Protein AF-A0A956Q892-F1 (afdb_monomer_lite)

Sequence (121 aa):
MRDFQSLTKRHKCWDAFTEWSYIQWSVPDNCILQSRDELVALCEWIEEQKIRTYLEIGCWTGKLATVLHELFTFDKLAVCDIGLCKKYQFDLELPEDADLFLGSSFSPEFAQWRAGLGPMD

Foldseek 3Di:
DDPLLVLCVPFDEDDPVQVVVCVVPVDGDPGHDHDSVVLSVVLVVCVVVVFQFDEEEACQQVRSVASSCVVNVHPAAEYEYCHVNVVVVHHNDHPPRYHYDHDDCPDPVVVVSVVVVPDGD

Secondary structure (DSSP, 8-state):
---HHHHHTTS----HHHHHHHHHHS---SS-SS-HHHHHHHHHHHHHHT--EEEEES-TTSHHHHHHHHHH--SEEEEEE--HHHHTT------TT-EEEES-TTSHHHHHHHHHT----

pLDDT: mean 97.05, std 2.12, range [85.12, 98.69]

Radius of gyration: 14.82 Å; chains: 1; bounding box: 39×24×40 Å

Structure (mmCIF, N/CA/C/O backbone):
data_AF-A0A956Q892-F1
#
_entry.id   AF-A0A956Q892-F1
#
loop_
_atom_site.group_PDB
_atom_site.id
_atom_site.type_symbol
_atom_site.label_atom_id
_atom_site.label_alt_id
_atom_site.label_comp_id
_atom_site.label_asym_id
_atom_site.label_entity_id
_atom_site.label_seq_id
_atom_site.pdbx_PDB_ins_code
_atom_site.Cartn_x
_atom_site.Cartn_y
_atom_site.Cartn_z
_atom_site.occupancy
_atom_site.B_iso_or_equiv
_atom_site.auth_seq_id
_atom_site.auth_comp_id
_atom_site.auth_asym_id
_atom_site.auth_atom_id
_atom_site.pdbx_PDB_model_num
ATOM 1 N N . MET A 1 1 ? -3.628 4.749 22.080 1.00 85.12 1 MET A N 1
ATOM 2 C CA . MET A 1 1 ? -2.904 4.774 20.800 1.00 85.12 1 MET A CA 1
ATOM 3 C C . MET A 1 1 ? -2.327 3.392 20.594 1.00 85.12 1 MET A C 1
ATOM 5 O O . MET A 1 1 ? -1.805 2.833 21.559 1.00 85.12 1 MET A O 1
ATOM 9 N N . ARG A 1 2 ? -2.543 2.792 19.423 1.00 96.44 2 ARG A N 1
ATOM 10 C CA . ARG A 1 2 ? -1.992 1.463 19.120 1.00 96.44 2 ARG A CA 1
ATOM 11 C C . ARG A 1 2 ? -0.476 1.547 18.945 1.00 96.44 2 ARG A C 1
ATOM 13 O O . ARG A 1 2 ? 0.045 2.568 18.517 1.00 96.44 2 ARG A O 1
ATOM 20 N N . ASP A 1 3 ? 0.228 0.469 19.275 1.00 97.75 3 ASP A N 1
ATOM 21 C CA . ASP A 1 3 ? 1.670 0.364 19.040 1.00 97.75 3 ASP A CA 1
ATOM 22 C C . ASP A 1 3 ? 1.930 -0.104 17.599 1.00 97.75 3 ASP A C 1
ATOM 24 O O . ASP A 1 3 ? 2.054 -1.301 17.321 1.00 97.75 3 ASP A O 1
ATOM 28 N N . PHE A 1 4 ? 1.977 0.846 16.664 1.00 98.31 4 PHE A N 1
ATOM 29 C CA . PHE A 1 4 ? 2.188 0.543 15.247 1.00 98.31 4 PHE A CA 1
ATOM 30 C C . PHE A 1 4 ? 3.604 0.055 14.927 1.00 98.31 4 PHE A C 1
ATOM 32 O O . PHE A 1 4 ? 3.781 -0.674 13.949 1.00 98.31 4 PHE A O 1
ATOM 39 N N . GLN A 1 5 ? 4.599 0.3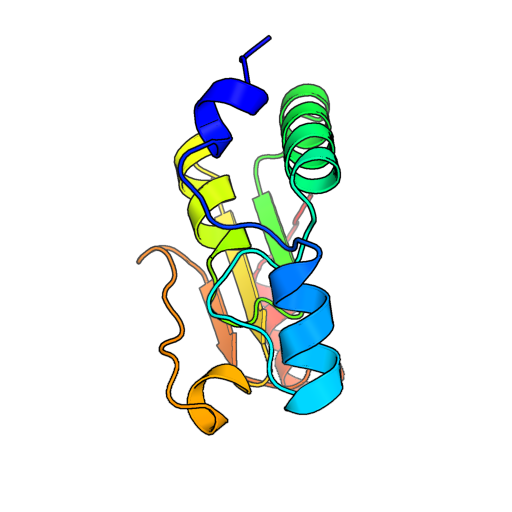61 15.766 1.00 97.62 5 GLN A N 1
ATOM 40 C CA . GLN A 1 5 ? 5.935 -0.224 15.635 1.00 97.62 5 GLN A CA 1
ATOM 41 C C . GLN A 1 5 ? 5.858 -1.745 15.798 1.00 97.62 5 GLN A C 1
ATOM 43 O O . GLN A 1 5 ? 6.310 -2.497 14.931 1.00 97.62 5 GLN A O 1
ATOM 48 N N . SER A 1 6 ? 5.207 -2.214 16.865 1.00 97.94 6 SER A N 1
ATOM 49 C CA . SER A 1 6 ? 5.022 -3.650 17.098 1.00 97.94 6 SER A CA 1
ATOM 50 C C . SER A 1 6 ? 4.094 -4.299 16.072 1.00 97.94 6 SER A C 1
ATOM 52 O O . SER A 1 6 ? 4.411 -5.377 15.566 1.00 97.94 6 SER A O 1
ATOM 54 N N . LEU A 1 7 ? 2.973 -3.651 15.731 1.00 98.00 7 LEU A N 1
ATOM 55 C CA . LEU A 1 7 ? 1.987 -4.205 14.794 1.00 98.00 7 LEU A CA 1
ATOM 56 C C . LEU A 1 7 ? 2.547 -4.363 13.378 1.00 98.00 7 LEU A C 1
ATOM 58 O O . LEU A 1 7 ? 2.222 -5.331 12.693 1.00 98.00 7 LEU A O 1
ATOM 62 N N . THR A 1 8 ? 3.425 -3.454 12.946 1.00 97.44 8 THR A N 1
ATOM 63 C CA . THR A 1 8 ? 3.974 -3.500 11.587 1.00 97.44 8 THR A CA 1
ATOM 64 C C . THR A 1 8 ? 5.264 -4.317 11.481 1.00 97.44 8 THR A C 1
ATOM 66 O O . THR A 1 8 ? 5.645 -4.705 10.374 1.00 97.44 8 THR A O 1
ATOM 69 N N . LYS A 1 9 ? 5.918 -4.650 12.605 1.00 97.31 9 LYS A N 1
ATOM 70 C CA . LYS A 1 9 ? 7.254 -5.277 12.682 1.00 97.31 9 LYS A CA 1
ATOM 71 C C . LYS A 1 9 ? 7.468 -6.481 11.759 1.00 97.31 9 LYS A C 1
ATOM 73 O O . LYS A 1 9 ? 8.578 -6.688 11.277 1.00 97.31 9 LYS A O 1
ATOM 78 N N . ARG A 1 10 ? 6.426 -7.287 11.526 1.00 97.06 10 ARG A N 1
ATOM 79 C CA . ARG A 1 10 ? 6.491 -8.508 10.701 1.00 97.06 10 ARG A CA 1
ATOM 80 C C . ARG A 1 10 ? 6.568 -8.250 9.192 1.00 97.06 10 ARG A C 1
ATOM 82 O O . ARG A 1 10 ? 6.933 -9.153 8.447 1.00 97.06 10 ARG A O 1
ATOM 89 N N . HIS A 1 11 ? 6.193 -7.061 8.732 1.00 97.31 11 HIS A N 1
ATOM 90 C CA . HIS A 1 11 ? 6.108 -6.750 7.306 1.00 97.31 11 HIS A CA 1
ATOM 91 C C . HIS A 1 11 ? 7.444 -6.218 6.804 1.00 97.31 11 HIS A C 1
ATOM 93 O O . HIS A 1 11 ? 8.007 -5.324 7.424 1.00 97.31 11 HIS A O 1
ATOM 99 N N . LYS A 1 12 ? 7.967 -6.734 5.688 1.00 97.25 12 LYS A N 1
ATOM 100 C CA . LYS A 1 12 ? 9.168 -6.161 5.069 1.00 97.25 12 LYS A CA 1
ATOM 101 C C . LYS A 1 12 ? 8.830 -4.770 4.516 1.00 97.25 12 LYS A C 1
ATOM 103 O O . LYS A 1 12 ? 7.866 -4.631 3.764 1.00 97.25 12 LYS A O 1
ATOM 108 N N . CYS A 1 13 ? 9.625 -3.779 4.895 1.00 97.94 13 CYS A N 1
ATOM 109 C CA . CYS A 1 13 ? 9.554 -2.396 4.423 1.00 97.94 13 CYS A CA 1
ATOM 110 C C . CYS A 1 13 ? 10.801 -2.078 3.599 1.00 97.94 13 CYS A C 1
ATOM 112 O O . CYS A 1 13 ? 11.754 -2.861 3.600 1.00 97.94 13 CYS A O 1
ATOM 114 N N . TRP A 1 14 ? 10.805 -0.920 2.949 1.00 97.88 14 TRP A N 1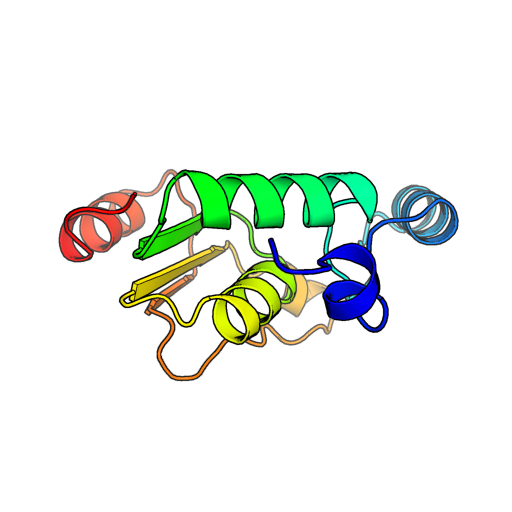
ATOM 115 C CA . TRP A 1 14 ? 11.983 -0.413 2.266 1.00 97.88 14 TRP A CA 1
ATOM 116 C C . TRP A 1 14 ? 13.116 -0.165 3.268 1.00 97.88 14 TRP A C 1
ATOM 118 O O . TRP A 1 14 ? 12.951 0.541 4.266 1.00 97.88 14 TRP A O 1
ATOM 128 N N . ASP A 1 15 ? 14.269 -0.772 3.012 1.00 96.81 15 ASP A N 1
ATOM 129 C CA . ASP A 1 15 ? 15.480 -0.658 3.819 1.00 96.81 15 ASP A CA 1
ATOM 130 C C . ASP A 1 15 ? 16.719 -0.477 2.927 1.00 96.81 15 ASP A C 1
ATOM 132 O O . ASP A 1 15 ? 16.632 -0.475 1.700 1.00 96.81 15 ASP A O 1
ATOM 136 N N . ALA A 1 16 ? 17.898 -0.330 3.536 1.00 96.62 16 ALA A N 1
ATOM 137 C CA . ALA A 1 16 ? 19.143 -0.115 2.795 1.00 96.62 16 ALA A CA 1
ATOM 138 C C . ALA A 1 16 ? 19.490 -1.267 1.832 1.00 96.62 16 ALA A C 1
ATOM 140 O O . ALA A 1 16 ? 20.138 -1.046 0.809 1.00 96.62 16 ALA A O 1
ATOM 141 N N . PHE A 1 17 ? 19.070 -2.496 2.144 1.00 94.56 17 PHE A N 1
ATOM 142 C CA . PHE A 1 17 ? 19.285 -3.643 1.266 1.00 94.56 17 PHE A CA 1
ATOM 143 C C . PHE A 1 17 ? 18.334 -3.615 0.063 1.00 94.56 17 PHE A C 1
ATOM 145 O O . PHE A 1 17 ? 18.750 -3.899 -1.062 1.00 94.56 17 PHE A O 1
ATOM 152 N N . THR A 1 18 ? 17.078 -3.236 0.293 1.00 94.94 18 THR A N 1
ATOM 153 C CA . THR A 1 18 ? 16.063 -3.041 -0.747 1.00 94.94 18 THR A CA 1
ATOM 154 C C . THR A 1 18 ? 16.477 -1.913 -1.690 1.00 94.94 18 THR A C 1
ATOM 156 O O . THR A 1 18 ? 16.466 -2.105 -2.903 1.00 94.94 18 THR A O 1
ATOM 159 N N . GLU A 1 19 ? 16.947 -0.785 -1.146 1.00 96.69 19 GLU A N 1
ATOM 160 C CA . GLU A 1 19 ? 17.506 0.336 -1.912 1.00 96.69 19 GLU A CA 1
ATOM 161 C C . GLU A 1 19 ? 18.675 -0.122 -2.793 1.00 96.69 19 GLU A C 1
ATOM 163 O O . GLU A 1 19 ? 18.686 0.100 -4.003 1.00 96.69 19 GLU A O 1
ATOM 168 N N . TRP A 1 20 ? 19.649 -0.821 -2.202 1.00 95.31 20 TRP A N 1
ATOM 169 C CA . TRP A 1 20 ? 20.790 -1.350 -2.944 1.00 95.31 20 TRP A CA 1
ATOM 170 C C . TRP A 1 20 ? 20.349 -2.292 -4.074 1.00 95.31 20 TRP A C 1
ATOM 172 O O . TRP A 1 20 ? 20.829 -2.164 -5.201 1.00 95.31 20 TRP A O 1
ATOM 182 N N . SER A 1 21 ? 19.403 -3.195 -3.801 1.00 92.50 21 SER A N 1
ATOM 183 C CA . SER A 1 21 ? 18.864 -4.133 -4.794 1.00 92.50 21 SER A CA 1
ATOM 184 C C . SER A 1 21 ? 18.140 -3.400 -5.926 1.00 92.50 21 SER A C 1
ATOM 186 O O . SER A 1 21 ? 18.358 -3.710 -7.098 1.00 92.50 21 SER A O 1
ATOM 188 N N . TYR A 1 22 ? 17.352 -2.374 -5.602 1.00 94.56 22 TYR A N 1
ATOM 189 C CA . TYR A 1 22 ? 16.676 -1.542 -6.591 1.00 94.56 22 TYR A CA 1
ATOM 190 C C . TYR A 1 22 ? 17.669 -0.788 -7.483 1.00 94.56 22 TYR A C 1
ATOM 192 O O . TYR A 1 22 ? 17.509 -0.791 -8.701 1.00 94.56 22 TYR A O 1
ATOM 200 N N . ILE A 1 23 ? 18.737 -0.216 -6.921 1.00 96.19 23 ILE A N 1
ATOM 201 C CA . ILE A 1 23 ? 19.783 0.460 -7.704 1.00 96.19 23 ILE A CA 1
ATOM 202 C C . ILE A 1 23 ? 20.455 -0.507 -8.691 1.00 96.19 23 ILE A C 1
ATOM 204 O O . ILE A 1 23 ? 20.753 -0.120 -9.820 1.00 96.19 23 ILE A O 1
ATOM 208 N N . GLN A 1 24 ? 20.697 -1.758 -8.288 1.00 94.62 24 GLN A N 1
ATOM 209 C CA . GLN A 1 24 ? 21.352 -2.746 -9.153 1.00 94.62 24 GLN A CA 1
ATOM 210 C C . GLN A 1 24 ? 20.432 -3.281 -10.254 1.00 94.62 24 GLN A C 1
ATOM 212 O O . GLN A 1 24 ? 20.876 -3.476 -11.385 1.00 94.62 24 GLN A O 1
ATOM 217 N N . TRP A 1 25 ? 19.162 -3.528 -9.934 1.00 92.25 25 TRP A N 1
ATOM 218 C CA . TRP A 1 25 ? 18.276 -4.314 -10.798 1.00 92.25 25 TRP A CA 1
ATOM 219 C C . TRP A 1 25 ? 17.108 -3.519 -11.380 1.00 92.25 25 TRP A C 1
ATOM 221 O O . TRP A 1 25 ? 16.442 -4.008 -12.286 1.00 92.25 25 TRP A O 1
ATOM 231 N N . SER A 1 26 ? 16.869 -2.293 -10.906 1.00 92.31 26 SER A N 1
ATOM 232 C CA . SER A 1 26 ? 15.701 -1.459 -11.242 1.00 92.31 26 SER A CA 1
ATOM 233 C C . SER A 1 26 ? 14.357 -2.141 -10.954 1.00 92.31 26 SER A C 1
ATOM 235 O O . SER A 1 26 ? 13.345 -1.837 -11.587 1.00 92.31 26 SER A O 1
ATOM 237 N N . VAL A 1 27 ? 14.344 -3.077 -10.000 1.00 91.19 27 VAL A N 1
ATOM 238 C CA . VAL A 1 27 ? 13.155 -3.814 -9.565 1.00 91.19 27 VAL A CA 1
ATOM 239 C C . VAL A 1 27 ? 13.089 -3.768 -8.043 1.00 91.19 27 VAL A C 1
ATOM 241 O O . VAL A 1 27 ? 14.033 -4.225 -7.397 1.00 91.19 27 VAL A O 1
ATOM 244 N N . PRO A 1 28 ? 12.021 -3.201 -7.458 1.00 89.31 28 PRO A N 1
ATOM 245 C CA . PRO A 1 28 ? 11.790 -3.286 -6.025 1.00 89.31 28 PRO A CA 1
ATOM 246 C C . PRO A 1 28 ? 11.594 -4.733 -5.579 1.00 89.31 28 PRO A 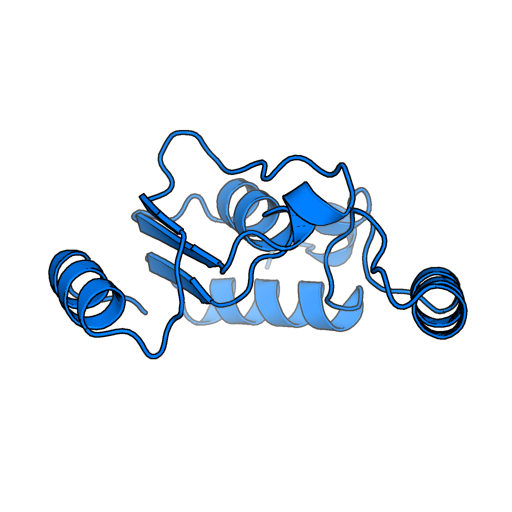C 1
ATOM 248 O O . PRO A 1 28 ? 11.007 -5.542 -6.300 1.00 89.31 28 PRO A O 1
ATOM 251 N N . ASP A 1 29 ? 12.009 -5.046 -4.356 1.00 92.69 29 ASP A N 1
ATOM 252 C CA . ASP A 1 29 ? 11.619 -6.305 -3.728 1.00 92.69 29 ASP A CA 1
ATOM 253 C C . ASP A 1 29 ? 10.090 -6.378 -3.541 1.00 92.69 29 ASP A C 1
ATOM 255 O O . ASP A 1 29 ? 9.371 -5.373 -3.560 1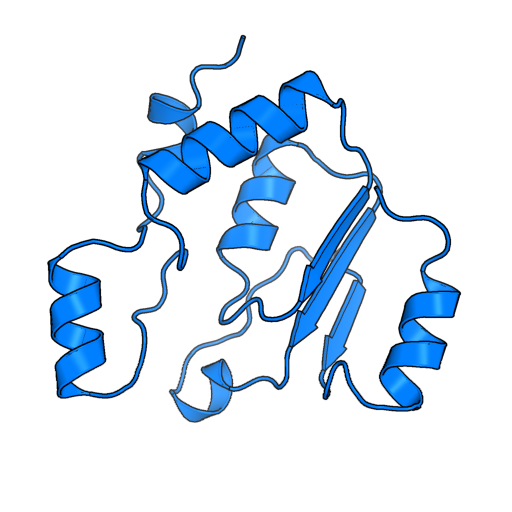.00 92.69 29 ASP A O 1
ATOM 259 N N . ASN A 1 30 ? 9.567 -7.584 -3.306 1.00 94.81 30 ASN A N 1
ATOM 260 C CA . ASN A 1 30 ? 8.185 -7.757 -2.856 1.00 94.81 30 ASN A CA 1
ATOM 261 C C . ASN A 1 30 ? 8.046 -7.329 -1.384 1.00 94.81 30 ASN A C 1
ATOM 263 O O . ASN A 1 30 ? 8.078 -8.155 -0.468 1.00 94.81 30 ASN A O 1
ATOM 267 N N . CYS A 1 31 ? 7.955 -6.022 -1.157 1.00 96.75 31 CYS A N 1
ATOM 268 C CA . CYS A 1 31 ? 7.832 -5.400 0.154 1.00 96.75 31 CYS A CA 1
ATOM 269 C C . CYS A 1 31 ? 6.911 -4.174 0.107 1.00 96.75 31 CYS A C 1
ATOM 271 O O . CYS A 1 31 ? 6.468 -3.742 -0.957 1.00 96.75 31 CYS A O 1
ATOM 273 N N . ILE A 1 32 ? 6.635 -3.604 1.279 1.00 97.94 32 ILE A N 1
ATOM 274 C CA . ILE A 1 32 ? 6.073 -2.255 1.384 1.00 97.94 32 ILE A CA 1
ATOM 275 C C . ILE A 1 32 ? 7.152 -1.267 0.927 1.00 97.94 32 ILE A C 1
ATOM 277 O O . ILE A 1 32 ? 8.299 -1.379 1.363 1.00 97.94 32 ILE A O 1
ATOM 281 N N . LEU A 1 33 ? 6.800 -0.334 0.039 1.00 97.06 33 LEU A N 1
ATOM 282 C CA . LEU A 1 33 ? 7.765 0.591 -0.573 1.00 97.06 33 LEU A CA 1
ATOM 283 C C . LEU A 1 33 ? 8.108 1.799 0.310 1.00 97.06 33 LEU A C 1
ATOM 285 O O . LEU A 1 33 ? 9.041 2.532 0.010 1.00 97.06 33 LEU A O 1
ATOM 289 N N . GLN A 1 34 ? 7.385 1.986 1.409 1.00 98.00 34 GLN A N 1
ATOM 290 C CA . GLN A 1 34 ? 7.730 2.923 2.469 1.00 98.00 34 GLN A CA 1
ATOM 291 C C . GLN A 1 34 ? 8.747 2.297 3.422 1.00 98.00 34 GLN A C 1
ATOM 293 O O . GLN A 1 34 ? 8.737 1.085 3.675 1.00 98.00 34 GLN A O 1
ATOM 298 N N . SER A 1 35 ? 9.592 3.142 4.003 1.00 98.25 35 SER A N 1
ATOM 299 C CA . SER A 1 35 ? 10.400 2.788 5.164 1.00 98.25 35 SER A CA 1
ATOM 300 C C . SER A 1 35 ? 9.517 2.447 6.370 1.00 98.25 35 SER A C 1
ATOM 302 O O . SER A 1 35 ? 8.317 2.734 6.411 1.00 98.25 35 SER A O 1
ATOM 304 N N . ARG A 1 36 ? 10.118 1.823 7.391 1.00 97.94 36 ARG A N 1
ATOM 305 C CA . ARG A 1 36 ? 9.406 1.500 8.636 1.00 97.94 36 ARG A CA 1
ATOM 306 C C . ARG A 1 36 ? 8.793 2.742 9.279 1.00 97.94 36 ARG A C 1
ATOM 308 O O . ARG A 1 36 ? 7.640 2.694 9.697 1.00 97.94 36 ARG A O 1
ATOM 315 N N . ASP A 1 37 ? 9.569 3.814 9.368 1.00 98.31 37 ASP A N 1
ATOM 316 C CA . ASP A 1 37 ? 9.163 5.026 10.074 1.00 98.31 37 ASP A CA 1
ATOM 317 C C . ASP A 1 37 ? 8.033 5.744 9.327 1.00 98.31 37 ASP A C 1
ATOM 319 O O . ASP A 1 37 ? 7.070 6.180 9.951 1.00 98.31 37 ASP A O 1
ATOM 323 N N . GLU A 1 38 ? 8.083 5.770 7.991 1.00 98.56 38 GLU A N 1
ATOM 324 C CA . GLU A 1 38 ? 6.990 6.284 7.156 1.00 98.56 38 GLU A CA 1
ATOM 325 C C . GLU A 1 38 ? 5.708 5.463 7.317 1.00 98.56 38 GLU A C 1
ATOM 327 O O . GLU A 1 38 ? 4.629 6.038 7.448 1.00 98.56 38 GLU A O 1
ATOM 332 N N . LEU A 1 39 ? 5.805 4.128 7.354 1.00 98.62 39 LEU A N 1
ATOM 333 C CA . LEU A 1 39 ? 4.639 3.269 7.574 1.00 98.62 39 LEU A CA 1
ATOM 334 C C . LEU A 1 39 ? 4.006 3.521 8.949 1.00 98.62 39 LEU A C 1
ATOM 336 O O . LEU A 1 39 ? 2.782 3.576 9.062 1.00 98.62 39 LEU A O 1
ATOM 340 N N . VAL A 1 40 ? 4.822 3.674 9.994 1.00 98.56 40 VAL A N 1
ATOM 341 C CA . VAL A 1 40 ? 4.335 3.949 11.353 1.00 98.56 40 VAL A CA 1
ATOM 342 C C . VAL A 1 40 ? 3.669 5.318 11.417 1.00 98.56 40 VAL A C 1
ATOM 344 O O . VAL A 1 40 ? 2.529 5.402 11.871 1.00 98.56 40 VAL A O 1
ATOM 347 N N . ALA A 1 41 ? 4.319 6.355 10.886 1.00 98.56 41 ALA A N 1
ATOM 348 C CA . ALA A 1 41 ? 3.758 7.702 10.835 1.00 98.56 41 ALA A CA 1
ATOM 349 C C . ALA A 1 41 ? 2.439 7.744 10.043 1.00 98.56 41 ALA A C 1
ATOM 351 O O . ALA A 1 41 ? 1.482 8.397 10.459 1.00 98.56 41 ALA A O 1
ATOM 352 N N . LEU A 1 42 ? 2.352 7.001 8.934 1.00 98.56 42 LEU A N 1
ATOM 353 C CA . LEU A 1 42 ? 1.117 6.865 8.166 1.00 98.56 42 LEU A CA 1
ATOM 354 C C . LEU A 1 42 ? 0.008 6.203 8.994 1.00 98.56 42 LEU A C 1
ATOM 356 O O . LEU A 1 42 ? -1.113 6.703 9.014 1.00 98.56 42 LEU A O 1
ATOM 360 N N . CYS A 1 43 ? 0.303 5.112 9.704 1.00 98.69 43 CYS A N 1
ATOM 361 C CA . CYS A 1 43 ? -0.680 4.457 10.570 1.00 98.69 43 CYS A CA 1
ATOM 362 C C . CYS A 1 43 ? -1.189 5.395 11.677 1.00 98.69 43 CYS A C 1
ATOM 364 O O . CYS A 1 43 ? -2.390 5.448 11.942 1.00 98.69 43 CYS A O 1
ATOM 366 N N . GLU A 1 44 ? -0.289 6.143 12.314 1.00 98.50 44 GLU A N 1
ATOM 367 C CA . GLU A 1 44 ? -0.646 7.116 13.349 1.00 98.50 44 GLU A CA 1
ATOM 368 C C . GLU A 1 44 ? -1.565 8.208 12.793 1.00 98.50 44 GLU A C 1
ATOM 370 O O . GLU A 1 44 ? -2.602 8.501 13.389 1.00 98.50 44 GLU A O 1
ATOM 375 N N . TRP A 1 45 ? -1.243 8.738 11.610 1.00 98.50 45 TRP A N 1
ATOM 376 C CA . TRP A 1 45 ? -2.066 9.737 10.934 1.00 98.50 45 TRP A CA 1
ATOM 377 C C . TRP A 1 45 ? -3.449 9.194 10.547 1.00 98.50 45 TRP A C 1
ATOM 379 O O . TRP A 1 45 ? -4.457 9.848 10.807 1.00 98.50 45 TRP A O 1
ATOM 389 N N . ILE A 1 46 ? -3.528 7.978 9.992 1.00 98.44 46 ILE A N 1
ATOM 390 C CA . ILE A 1 46 ? -4.802 7.318 9.650 1.00 98.44 46 ILE A CA 1
ATOM 391 C C . ILE A 1 46 ? -5.674 7.151 10.906 1.00 98.44 46 ILE A C 1
ATOM 393 O O . ILE A 1 46 ? -6.876 7.430 10.865 1.00 98.44 46 ILE A O 1
ATOM 397 N N . GLU A 1 47 ? -5.082 6.724 12.030 1.00 98.19 47 GLU A N 1
ATOM 398 C CA . GLU A 1 47 ? -5.783 6.595 13.316 1.00 98.19 47 GLU A CA 1
ATOM 399 C C . GLU A 1 47 ? -6.296 7.948 13.824 1.00 98.19 47 GLU A C 1
ATOM 401 O O . GLU A 1 47 ? -7.448 8.047 14.253 1.00 98.19 47 GLU A O 1
ATOM 406 N N . GLU A 1 48 ? -5.469 8.990 13.754 1.00 98.19 48 GLU A N 1
ATOM 407 C CA . GLU A 1 48 ? -5.817 10.334 14.214 1.00 98.19 48 GLU A CA 1
ATOM 408 C C . GLU A 1 48 ? -6.946 10.959 13.381 1.00 98.19 48 GLU A C 1
ATOM 410 O O . GLU A 1 48 ? -7.915 11.481 13.943 1.00 98.19 48 GLU A O 1
ATOM 415 N N . GLN A 1 49 ? -6.854 10.867 12.051 1.00 98.38 49 GLN A N 1
ATOM 416 C CA . GLN A 1 49 ? -7.843 11.431 11.129 1.00 98.38 49 GLN A CA 1
ATOM 417 C C . GLN A 1 49 ? -9.112 10.579 11.010 1.00 98.38 49 GLN A C 1
ATOM 419 O O . GLN A 1 49 ? -10.102 11.037 10.441 1.00 98.38 49 GLN A O 1
ATOM 424 N N . LYS A 1 50 ? -9.120 9.366 11.583 1.00 97.56 50 LYS A N 1
ATOM 425 C CA . LYS A 1 50 ? -10.234 8.407 11.500 1.00 97.56 50 LYS A CA 1
ATOM 426 C C . LYS A 1 50 ? -10.625 8.107 10.053 1.00 97.56 50 LYS A C 1
ATOM 428 O O . LYS A 1 50 ? -11.813 8.035 9.738 1.00 97.56 50 LYS A O 1
ATOM 433 N N . ILE A 1 51 ? -9.620 7.935 9.199 1.00 98.25 51 ILE A N 1
ATOM 434 C CA . ILE A 1 51 ? -9.795 7.561 7.795 1.00 98.25 51 ILE A CA 1
ATOM 435 C C . ILE A 1 51 ? -10.599 6.261 7.726 1.00 98.25 51 ILE A C 1
ATOM 437 O O . ILE A 1 51 ? -10.264 5.282 8.398 1.00 98.25 51 ILE A O 1
ATOM 441 N N . ARG A 1 52 ? -11.670 6.253 6.930 1.00 98.00 52 ARG A N 1
ATOM 442 C CA . ARG A 1 52 ? -12.547 5.085 6.750 1.00 98.00 52 ARG A CA 1
ATOM 443 C C . ARG A 1 52 ? -12.530 4.557 5.329 1.00 98.00 52 ARG A C 1
ATOM 445 O O . ARG A 1 52 ? -12.894 3.405 5.113 1.00 98.00 52 ARG A O 1
ATOM 452 N N . THR A 1 53 ? -12.098 5.366 4.374 1.00 98.56 53 THR A N 1
ATOM 453 C CA . THR A 1 53 ? -11.981 4.995 2.968 1.00 98.56 53 THR A CA 1
ATOM 454 C C . THR A 1 53 ? -10.580 5.325 2.473 1.00 98.56 53 THR A C 1
ATOM 456 O O . THR A 1 53 ? -10.066 6.400 2.751 1.00 98.56 53 THR A O 1
ATOM 459 N N . TYR A 1 54 ? -9.937 4.397 1.770 1.00 98.56 54 TYR A N 1
ATOM 460 C CA . TYR A 1 54 ? -8.540 4.543 1.363 1.00 98.56 54 TYR A CA 1
ATOM 461 C C . TYR A 1 54 ? -8.371 4.240 -0.123 1.00 98.56 54 TYR A C 1
ATOM 463 O O . TYR A 1 54 ? -8.841 3.209 -0.609 1.00 98.56 54 TYR A O 1
ATOM 471 N N . LEU A 1 55 ? -7.716 5.153 -0.844 1.00 98.50 55 LEU A N 1
ATOM 472 C CA . LEU A 1 55 ? -7.337 4.989 -2.245 1.00 98.50 55 LEU A CA 1
ATOM 473 C C . LEU A 1 55 ? -5.814 5.022 -2.374 1.00 98.50 55 LEU A C 1
ATOM 475 O O . LEU A 1 55 ? -5.193 6.045 -2.095 1.00 98.50 55 LEU A O 1
ATOM 479 N N . GLU A 1 56 ? -5.232 3.942 -2.888 1.00 98.38 56 GLU A N 1
ATOM 480 C CA . GLU A 1 56 ? -3.815 3.893 -3.257 1.00 98.38 56 GLU A CA 1
ATOM 481 C C . GLU A 1 56 ? -3.648 3.959 -4.781 1.00 98.38 56 GLU A C 1
ATOM 483 O O . GLU A 1 56 ? -4.290 3.213 -5.522 1.00 98.38 56 GLU A O 1
ATOM 488 N N . ILE A 1 57 ? -2.772 4.846 -5.264 1.00 98.19 57 ILE A N 1
ATOM 489 C CA . ILE A 1 57 ? -2.369 4.918 -6.675 1.00 98.19 57 ILE A CA 1
ATOM 490 C C . ILE A 1 57 ? -0.886 4.557 -6.757 1.00 98.19 57 ILE A C 1
ATOM 492 O O . ILE A 1 57 ? -0.051 5.275 -6.214 1.00 98.19 57 ILE A O 1
ATOM 496 N N . GLY A 1 58 ? -0.567 3.480 -7.472 1.00 97.00 58 GLY A N 1
ATOM 497 C CA . GLY A 1 58 ? 0.774 2.900 -7.521 1.00 97.00 58 GLY A CA 1
ATOM 498 C C . GLY A 1 58 ? 1.034 1.984 -6.325 1.00 97.00 58 GLY A C 1
ATOM 499 O O . GLY A 1 58 ? 1.835 2.322 -5.461 1.00 97.00 58 GLY A O 1
ATOM 500 N N . CYS A 1 59 ? 0.358 0.835 -6.279 1.00 97.00 59 CYS A N 1
ATOM 501 C CA . CYS A 1 59 ? 0.396 -0.094 -5.145 1.00 97.00 59 CYS A CA 1
ATOM 502 C C . CYS A 1 59 ? 1.454 -1.194 -5.249 1.00 97.00 59 CYS A C 1
ATOM 504 O O . CYS A 1 59 ? 1.625 -1.977 -4.309 1.00 97.00 59 CYS A O 1
ATOM 506 N N . TRP A 1 60 ? 2.143 -1.300 -6.389 1.00 96.50 60 TRP A N 1
ATOM 507 C CA . TRP A 1 60 ? 3.125 -2.353 -6.640 1.00 96.50 60 TRP A CA 1
ATOM 508 C C . TRP A 1 60 ? 2.521 -3.763 -6.503 1.00 96.50 60 TRP A C 1
ATOM 510 O O . TRP A 1 60 ? 1.772 -4.197 -7.377 1.00 96.50 60 TRP A O 1
ATOM 520 N N . THR A 1 61 ? 2.851 -4.502 -5.440 1.00 97.75 61 THR A N 1
ATOM 521 C CA . THR A 1 61 ? 2.308 -5.838 -5.140 1.00 97.75 61 THR A CA 1
ATOM 522 C C . THR A 1 61 ? 1.100 -5.804 -4.206 1.00 97.75 61 THR A C 1
ATOM 524 O O . THR A 1 61 ? 0.581 -6.859 -3.860 1.00 97.75 61 THR A O 1
ATOM 527 N N . GLY A 1 62 ? 0.641 -4.618 -3.792 1.00 98.19 62 GLY A N 1
ATOM 528 C CA . GLY A 1 62 ? -0.511 -4.448 -2.903 1.00 98.19 62 GLY A CA 1
ATOM 529 C C . GLY A 1 62 ? -0.202 -4.642 -1.415 1.00 98.19 62 GLY A C 1
ATOM 530 O O . GLY A 1 62 ? -1.114 -4.610 -0.587 1.00 98.19 62 GLY A O 1
ATOM 531 N N . LYS A 1 63 ? 1.074 -4.821 -1.036 1.00 98.25 63 LYS A N 1
ATOM 532 C CA . LYS A 1 63 ? 1.465 -5.070 0.364 1.00 98.25 63 LYS A CA 1
ATOM 533 C C . LYS A 1 63 ? 1.090 -3.919 1.302 1.00 98.25 63 LYS A C 1
ATOM 535 O O . LYS A 1 63 ? 0.686 -4.206 2.424 1.00 98.25 63 LYS A O 1
ATOM 540 N N . LEU A 1 64 ? 1.197 -2.656 0.870 1.00 98.56 64 LEU A N 1
ATOM 541 C CA . LEU A 1 64 ? 0.801 -1.513 1.703 1.00 98.56 64 LEU A CA 1
ATOM 542 C C . LEU A 1 64 ? -0.712 -1.517 1.949 1.00 98.56 64 LEU A C 1
ATOM 544 O O . LEU A 1 64 ? -1.121 -1.682 3.097 1.00 98.56 64 LEU A O 1
ATOM 548 N N . ALA A 1 65 ? -1.522 -1.413 0.887 1.00 98.50 65 ALA A N 1
ATOM 549 C CA . ALA A 1 65 ? -2.982 -1.514 0.948 1.00 98.50 65 ALA A CA 1
ATOM 550 C C . ALA A 1 65 ? -3.467 -2.682 1.818 1.00 98.50 65 ALA A C 1
ATOM 552 O O . ALA A 1 65 ? -4.322 -2.493 2.680 1.00 98.50 65 ALA A O 1
ATOM 553 N N . THR A 1 66 ? -2.887 -3.873 1.639 1.00 98.50 66 THR A N 1
ATOM 554 C CA . THR A 1 66 ? -3.253 -5.067 2.413 1.00 98.50 66 THR A CA 1
ATOM 555 C C . THR A 1 66 ? -2.999 -4.872 3.907 1.00 98.50 66 THR A C 1
ATOM 557 O O . THR A 1 66 ? -3.894 -5.097 4.716 1.00 98.50 66 THR A O 1
ATOM 560 N N . VAL A 1 67 ? -1.805 -4.409 4.291 1.00 98.38 67 VAL A N 1
ATOM 561 C CA . VAL A 1 67 ? -1.457 -4.203 5.707 1.00 98.38 67 VAL A CA 1
ATOM 562 C C . VAL A 1 67 ? -2.302 -3.107 6.342 1.00 98.38 67 VAL A C 1
ATOM 564 O O . VAL A 1 67 ? -2.754 -3.261 7.476 1.00 98.38 67 VAL A O 1
ATOM 567 N N . LEU A 1 68 ? -2.550 -2.010 5.626 1.00 98.56 68 LEU A N 1
ATOM 568 C CA . LEU A 1 68 ? -3.416 -0.950 6.131 1.00 98.56 68 LEU A CA 1
ATOM 569 C C . LEU A 1 68 ? -4.853 -1.461 6.310 1.00 98.56 68 LEU A C 1
ATOM 571 O O . LEU A 1 68 ? -5.462 -1.218 7.349 1.00 98.56 68 LEU A O 1
ATOM 575 N N . HIS A 1 69 ? -5.379 -2.243 5.370 1.00 98.44 69 HIS A N 1
ATOM 576 C CA . HIS A 1 69 ? -6.722 -2.811 5.504 1.00 98.44 69 HIS A CA 1
ATOM 577 C C . HIS A 1 69 ? -6.834 -3.824 6.644 1.00 98.44 69 HIS A C 1
ATOM 579 O O . HIS A 1 69 ? -7.812 -3.799 7.387 1.00 98.44 69 HIS A O 1
ATOM 585 N N . GLU A 1 70 ? -5.814 -4.656 6.864 1.00 97.81 70 GLU A N 1
ATOM 586 C CA . GLU A 1 70 ? -5.755 -5.550 8.030 1.00 97.81 70 GLU A CA 1
ATOM 587 C C . GLU A 1 70 ? -5.809 -4.773 9.356 1.00 97.81 70 GLU A C 1
ATOM 589 O O . GLU A 1 70 ? -6.449 -5.212 10.312 1.00 97.81 70 GLU A O 1
ATOM 594 N N . LEU A 1 71 ? -5.130 -3.623 9.431 1.00 98.19 71 LEU A N 1
ATOM 595 C CA . LEU A 1 71 ? -5.038 -2.827 10.655 1.00 98.19 71 LEU A CA 1
ATOM 596 C C . LEU A 1 71 ? -6.263 -1.945 10.899 1.00 98.19 71 LEU A C 1
ATOM 598 O O . LEU A 1 71 ? -6.601 -1.697 12.059 1.00 98.19 71 LEU A O 1
ATOM 602 N N . PHE A 1 72 ? -6.887 -1.418 9.849 1.00 98.12 72 PHE A N 1
ATOM 603 C CA . PHE A 1 72 ? -7.928 -0.394 9.969 1.00 98.12 72 PHE A CA 1
ATOM 604 C C . PHE A 1 72 ? -9.310 -0.862 9.524 1.00 98.12 72 PHE A C 1
ATOM 606 O O . PHE A 1 72 ? -10.291 -0.261 9.954 1.00 98.12 72 PHE A O 1
ATOM 613 N N . THR A 1 73 ? -9.389 -1.935 8.731 1.00 97.62 73 THR A N 1
ATOM 614 C CA . THR A 1 73 ? -10.635 -2.476 8.170 1.00 97.62 73 THR A CA 1
ATOM 615 C C . THR A 1 73 ? -11.455 -1.362 7.525 1.00 97.62 73 THR A C 1
ATOM 617 O O . THR A 1 73 ? -12.512 -0.977 8.027 1.00 97.62 73 THR A O 1
ATOM 620 N N . PHE A 1 74 ? -10.914 -0.782 6.450 1.00 98.38 74 PHE A N 1
ATOM 621 C CA . PHE A 1 74 ? -11.563 0.331 5.765 1.00 98.38 74 PHE A CA 1
ATOM 622 C C . PHE A 1 74 ? -12.958 -0.080 5.285 1.00 98.38 74 PHE A C 1
ATOM 624 O O . PHE A 1 74 ? -13.162 -1.193 4.811 1.00 98.38 74 PHE A O 1
ATOM 631 N N . ASP A 1 75 ? -13.917 0.840 5.340 1.00 98.19 75 ASP A N 1
ATOM 632 C CA . ASP A 1 75 ? -15.247 0.626 4.756 1.00 98.19 75 ASP A CA 1
ATOM 633 C C . ASP A 1 75 ? -15.165 0.493 3.232 1.00 98.19 75 ASP A C 1
ATOM 635 O O . ASP A 1 75 ? -16.039 -0.095 2.593 1.00 98.19 75 ASP A O 1
ATOM 639 N N . LYS A 1 76 ? -14.125 1.092 2.643 1.00 98.50 76 LYS A N 1
ATOM 640 C CA . LYS A 1 76 ? -13.797 0.977 1.230 1.00 98.50 76 LYS A CA 1
ATOM 641 C C . LYS A 1 76 ? -12.294 1.063 1.032 1.00 98.50 76 LYS A C 1
ATOM 643 O O . LYS A 1 76 ? -11.679 2.076 1.365 1.00 98.50 76 LYS A O 1
ATOM 648 N N . LEU A 1 77 ? -11.743 0.026 0.422 1.00 98.69 77 LEU A N 1
ATOM 649 C CA . LEU A 1 77 ? -10.386 0.008 -0.094 1.00 98.69 77 LEU A CA 1
ATOM 650 C C . LEU A 1 77 ? -10.448 0.052 -1.620 1.00 98.69 77 LEU A C 1
ATOM 652 O O . LEU A 1 77 ? -11.097 -0.790 -2.235 1.00 98.69 77 LEU A O 1
ATOM 656 N N . ALA A 1 78 ? -9.769 1.021 -2.223 1.00 98.69 78 ALA A N 1
ATOM 657 C CA . ALA A 1 78 ? -9.616 1.106 -3.666 1.00 98.69 78 ALA A CA 1
ATOM 658 C C . ALA A 1 78 ? -8.139 1.216 -4.039 1.00 98.69 78 ALA A C 1
ATOM 660 O O . ALA A 1 78 ? -7.350 1.867 -3.353 1.00 98.69 78 ALA A O 1
ATOM 661 N N . VAL A 1 79 ? -7.762 0.581 -5.142 1.00 98.56 79 VAL A N 1
ATOM 662 C CA . VAL A 1 79 ? -6.372 0.499 -5.574 1.00 98.56 79 VAL A CA 1
ATOM 663 C C . VAL A 1 79 ? -6.282 0.665 -7.086 1.00 98.56 79 VAL A C 1
ATOM 665 O O . VAL A 1 79 ? -7.027 0.045 -7.840 1.00 98.56 79 VAL A O 1
ATOM 668 N N . CYS A 1 80 ? -5.351 1.500 -7.537 1.00 98.50 80 CYS A N 1
ATOM 669 C CA . CYS A 1 80 ? -5.050 1.717 -8.945 1.00 98.50 80 CYS A CA 1
ATOM 670 C C . CYS A 1 80 ? -3.573 1.427 -9.212 1.00 98.50 80 CYS A C 1
ATOM 672 O O . CYS A 1 80 ? -2.704 2.044 -8.600 1.00 98.50 80 CYS A O 1
ATOM 674 N N . ASP A 1 81 ? -3.272 0.562 -10.177 1.00 98.12 81 ASP A N 1
ATOM 675 C CA . ASP A 1 81 ? -1.896 0.313 -10.618 1.00 98.12 81 ASP A CA 1
ATOM 676 C C . ASP A 1 81 ? -1.850 -0.052 -12.106 1.00 98.12 81 ASP A C 1
ATOM 678 O O . ASP A 1 81 ? -2.815 -0.552 -12.681 1.00 98.12 81 ASP A O 1
ATOM 682 N N . ILE A 1 82 ? -0.702 0.164 -12.739 1.00 97.31 82 ILE A N 1
ATOM 683 C CA . ILE A 1 82 ? -0.446 -0.255 -14.124 1.00 97.31 82 ILE A CA 1
ATOM 684 C C . ILE A 1 82 ? -0.049 -1.738 -14.234 1.00 97.31 82 ILE A C 1
ATOM 686 O O . ILE A 1 82 ? 0.112 -2.255 -15.338 1.00 97.31 82 ILE A O 1
ATOM 690 N N . GLY A 1 83 ? 0.116 -2.433 -13.106 1.00 95.88 83 GLY A N 1
ATOM 691 C CA . GLY A 1 83 ? 0.404 -3.860 -13.024 1.00 95.88 83 GLY A CA 1
ATOM 692 C C . GLY A 1 83 ? 1.866 -4.214 -13.292 1.00 95.88 83 GLY A C 1
ATOM 693 O O . GLY A 1 83 ? 2.144 -5.316 -13.772 1.00 95.88 83 GLY A O 1
ATOM 694 N N . LEU A 1 84 ? 2.813 -3.307 -13.009 1.00 93.62 84 LEU A N 1
ATOM 695 C CA . LEU A 1 84 ? 4.236 -3.556 -13.287 1.00 93.62 84 LEU A CA 1
ATOM 696 C C . LEU A 1 84 ? 4.796 -4.756 -12.516 1.00 93.62 84 LEU A C 1
ATOM 698 O O . LEU A 1 84 ? 5.691 -5.421 -13.032 1.00 93.62 84 LEU A O 1
ATOM 702 N N . CYS A 1 85 ? 4.259 -5.073 -11.337 1.00 94.88 85 CYS A N 1
ATOM 703 C CA . CYS A 1 85 ? 4.664 -6.231 -10.533 1.00 94.88 85 CYS A CA 1
ATOM 704 C C . CYS A 1 85 ? 4.641 -7.548 -11.331 1.00 94.88 85 CYS A C 1
ATOM 706 O O . CYS A 1 85 ? 5.601 -8.319 -11.278 1.00 94.88 85 CYS A O 1
ATOM 708 N N . LYS A 1 86 ? 3.631 -7.743 -12.190 1.00 94.19 86 LYS A N 1
ATOM 709 C CA . LYS A 1 86 ? 3.494 -8.945 -13.030 1.00 94.19 86 LYS A CA 1
ATOM 710 C C . LYS A 1 86 ? 4.634 -9.105 -14.032 1.00 94.19 86 LYS A C 1
ATOM 712 O O . LYS A 1 86 ? 5.054 -10.224 -14.317 1.00 94.19 86 LYS A O 1
ATOM 717 N N . LYS A 1 87 ? 5.176 -7.996 -14.551 1.00 93.56 87 LYS A N 1
ATOM 718 C CA . LYS A 1 87 ? 6.343 -8.018 -15.453 1.00 93.56 87 LYS A CA 1
ATOM 719 C C . LYS A 1 87 ? 7.580 -8.594 -14.757 1.00 93.56 87 LYS A C 1
ATOM 721 O O . LYS A 1 87 ? 8.440 -9.169 -15.420 1.00 93.56 87 LYS A O 1
ATOM 726 N N . TYR A 1 88 ? 7.647 -8.458 -13.438 1.00 92.56 88 TYR A N 1
ATOM 727 C CA . TYR A 1 88 ? 8.750 -8.913 -12.599 1.00 92.56 88 TYR A CA 1
ATOM 728 C C . TYR A 1 88 ? 8.428 -10.201 -11.835 1.00 92.56 88 TYR A C 1
ATOM 730 O O . TYR A 1 88 ? 9.097 -10.509 -10.858 1.00 92.56 88 TYR A O 1
ATOM 738 N N . GLN A 1 89 ? 7.435 -10.969 -12.304 1.00 94.00 89 GLN A N 1
ATOM 739 C CA . GLN A 1 89 ? 7.039 -12.258 -11.722 1.00 94.00 89 GLN A CA 1
ATOM 740 C C . GLN A 1 89 ? 6.550 -12.162 -10.269 1.00 94.00 89 GLN A C 1
ATOM 742 O O . GLN A 1 89 ? 6.620 -13.138 -9.526 1.00 94.00 89 GLN A O 1
ATOM 747 N N . PHE A 1 90 ? 6.030 -10.999 -9.874 1.00 95.69 90 PHE A N 1
ATOM 748 C CA . PHE A 1 90 ? 5.307 -10.846 -8.622 1.00 95.69 90 PHE A CA 1
ATOM 749 C C . PHE A 1 90 ? 3.803 -10.837 -8.863 1.00 95.69 90 PHE A C 1
ATOM 751 O O . PHE A 1 90 ? 3.313 -10.244 -9.829 1.00 95.69 90 PHE A O 1
ATOM 758 N N . ASP A 1 91 ? 3.081 -11.457 -7.938 1.00 95.44 91 ASP A N 1
ATOM 759 C CA . ASP A 1 91 ? 1.632 -11.380 -7.889 1.00 95.44 91 ASP A CA 1
ATOM 760 C C . ASP A 1 91 ? 1.187 -10.065 -7.240 1.00 95.44 91 ASP A C 1
ATOM 762 O O . ASP A 1 91 ? 1.812 -9.553 -6.306 1.00 95.44 91 ASP A O 1
ATOM 766 N N . LEU A 1 92 ? 0.097 -9.510 -7.768 1.00 96.50 92 LEU A N 1
ATOM 767 C CA . LEU A 1 92 ? -0.640 -8.437 -7.116 1.00 96.50 92 LEU A CA 1
ATOM 768 C C . LEU A 1 92 ? -1.620 -9.089 -6.143 1.00 96.50 92 LEU A C 1
ATOM 770 O O . LEU A 1 92 ? -2.604 -9.689 -6.577 1.00 96.50 92 LEU A O 1
ATOM 774 N N . GLU A 1 93 ? -1.335 -8.976 -4.852 1.00 96.38 93 GLU A N 1
ATOM 775 C CA . GLU A 1 93 ? -2.146 -9.544 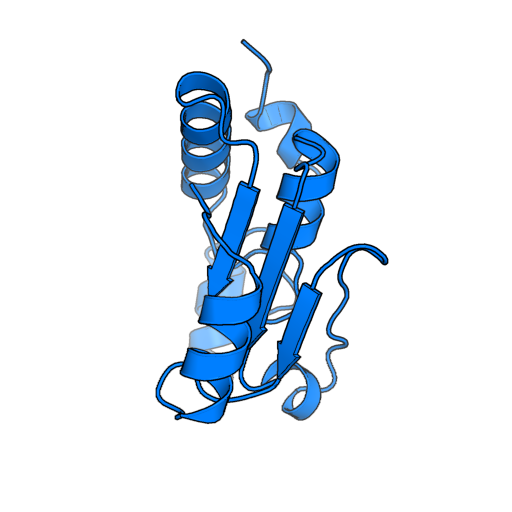-3.780 1.00 96.38 93 GLU A CA 1
ATOM 776 C C . GLU A 1 93 ? -2.860 -8.408 -3.049 1.00 96.38 93 GLU A C 1
ATOM 778 O O . GLU A 1 93 ? -2.224 -7.521 -2.479 1.00 96.38 93 GLU A O 1
ATOM 783 N N . LEU A 1 94 ? -4.189 -8.434 -3.082 1.00 98.06 94 LEU A N 1
ATOM 784 C CA . LEU A 1 94 ? -5.051 -7.468 -2.411 1.00 98.06 94 LEU A CA 1
ATOM 785 C C . LEU A 1 94 ? -6.134 -8.212 -1.620 1.00 98.06 94 LEU A C 1
ATOM 787 O O . LEU A 1 94 ? -6.440 -9.362 -1.953 1.00 98.06 94 LEU A O 1
ATOM 791 N N . PRO A 1 95 ? -6.732 -7.572 -0.601 1.00 97.94 95 PRO A N 1
ATOM 792 C CA . PRO A 1 95 ? -7.949 -8.071 0.030 1.00 97.94 95 PRO A CA 1
ATOM 793 C C . PRO A 1 95 ? -9.053 -8.350 -1.001 1.00 97.94 95 PRO A C 1
ATOM 795 O O . PRO A 1 95 ? -9.171 -7.635 -1.995 1.00 97.94 95 PRO A O 1
ATOM 798 N N . GLU A 1 96 ? -9.870 -9.381 -0.765 1.00 97.19 96 GLU A N 1
ATOM 799 C CA . GLU A 1 96 ? -10.931 -9.801 -1.702 1.00 97.19 96 GLU A CA 1
ATOM 800 C C . GLU A 1 96 ? -11.988 -8.713 -1.948 1.00 97.19 96 GLU A C 1
ATOM 802 O O . GLU A 1 96 ? -12.633 -8.696 -2.994 1.00 97.19 96 GLU A O 1
ATOM 807 N N . ASP A 1 97 ? -12.165 -7.811 -0.985 1.00 97.69 97 ASP A N 1
ATOM 808 C CA . ASP A 1 97 ? -13.103 -6.693 -1.012 1.00 97.69 97 ASP A CA 1
ATOM 809 C C . ASP A 1 97 ? -12.505 -5.396 -1.587 1.00 97.69 97 ASP A C 1
ATOM 811 O O . ASP A 1 97 ? -13.191 -4.373 -1.625 1.00 97.69 97 ASP A O 1
ATOM 815 N N . ALA A 1 98 ? -11.251 -5.416 -2.052 1.00 98.38 98 ALA A N 1
ATOM 816 C CA . ALA A 1 98 ? -10.615 -4.257 -2.669 1.00 98.38 98 ALA A CA 1
ATOM 817 C C . ALA A 1 98 ? -11.175 -3.975 -4.075 1.00 98.38 98 ALA A C 1
ATOM 819 O O . ALA A 1 98 ? -11.196 -4.851 -4.943 1.00 98.38 98 ALA A O 1
ATOM 820 N N . ASP A 1 99 ? -11.546 -2.721 -4.339 1.00 98.44 99 ASP A N 1
ATOM 821 C CA . ASP A 1 99 ? -11.890 -2.264 -5.687 1.00 98.44 99 ASP A CA 1
ATOM 822 C C . ASP A 1 99 ? -10.601 -1.975 -6.473 1.00 98.44 99 ASP A C 1
ATOM 824 O O . ASP A 1 99 ? -9.828 -1.081 -6.117 1.00 98.44 99 ASP A O 1
ATOM 828 N N . LEU A 1 100 ? -10.332 -2.759 -7.518 1.00 98.44 100 LEU A N 1
ATOM 829 C CA . LEU A 1 100 ? -9.089 -2.695 -8.283 1.00 98.44 100 LEU A CA 1
ATOM 830 C C . LEU A 1 100 ? -9.315 -2.126 -9.684 1.00 98.44 100 LEU A C 1
ATOM 832 O O . LEU A 1 100 ? -10.037 -2.701 -10.501 1.00 98.44 100 LEU A O 1
ATOM 836 N N . PHE A 1 101 ? -8.555 -1.084 -10.012 1.00 98.56 101 PHE A N 1
ATOM 837 C CA . PHE A 1 101 ? -8.366 -0.615 -11.378 1.00 98.56 101 PHE A CA 1
ATOM 838 C C . PHE A 1 101 ? -6.958 -0.932 -11.886 1.00 98.56 101 PHE A C 1
ATOM 840 O O . PHE A 1 101 ? -5.957 -0.465 -11.341 1.00 98.56 101 PHE A O 1
ATOM 847 N N . LEU A 1 102 ? -6.881 -1.705 -12.974 1.00 98.06 102 LEU A N 1
ATOM 848 C CA . LEU A 1 102 ? -5.631 -1.989 -13.678 1.00 98.06 102 LEU A CA 1
ATOM 849 C C . LEU A 1 102 ? -5.505 -1.101 -14.916 1.00 98.06 102 LEU A C 1
ATOM 851 O O . LEU A 1 102 ? -6.072 -1.395 -15.969 1.00 98.06 102 LEU A O 1
ATOM 855 N N . GLY A 1 103 ? -4.746 -0.018 -14.791 1.00 97.62 103 GLY A N 1
ATOM 856 C CA . GLY A 1 103 ? -4.552 0.955 -15.857 1.00 97.62 103 GLY A CA 1
ATOM 857 C C . GLY A 1 103 ? -3.837 2.217 -15.386 1.00 97.62 103 GLY A C 1
ATOM 858 O O . GLY A 1 103 ? -3.475 2.371 -14.223 1.00 97.62 103 GLY A O 1
ATOM 859 N N . SER A 1 104 ? -3.616 3.142 -16.319 1.00 97.75 104 SER A N 1
ATOM 860 C CA . SER A 1 104 ? -2.994 4.431 -16.009 1.00 97.75 104 SER A CA 1
ATOM 861 C C . SER A 1 104 ? -3.962 5.331 -15.242 1.00 97.75 104 SER A C 1
ATOM 863 O O . SER A 1 104 ? -5.088 5.543 -15.695 1.00 97.75 104 SER A O 1
ATOM 865 N N . SER A 1 105 ? -3.502 5.952 -14.154 1.00 97.31 105 SER A N 1
ATOM 866 C CA . SER A 1 105 ? -4.259 6.980 -13.422 1.00 97.31 105 SER A CA 1
ATOM 867 C C . SER A 1 105 ? -4.461 8.280 -14.216 1.00 97.31 105 SER A C 1
ATOM 869 O O . SER A 1 105 ? -5.233 9.146 -13.815 1.00 97.31 105 SER A O 1
ATOM 871 N N . PHE A 1 106 ? -3.810 8.411 -15.376 1.00 97.50 106 PHE A N 1
ATOM 872 C CA . PHE A 1 106 ? -3.999 9.522 -16.314 1.00 97.50 106 PHE A CA 1
ATOM 873 C C . PHE A 1 106 ? -5.037 9.223 -17.409 1.00 97.50 106 PHE A C 1
ATOM 875 O O . PHE A 1 106 ? -5.219 10.029 -18.320 1.00 97.50 106 PHE A O 1
ATOM 882 N N . SER A 1 107 ? -5.678 8.054 -17.370 1.00 98.19 107 SER A N 1
ATOM 883 C CA . SER A 1 107 ? -6.614 7.615 -18.408 1.00 98.19 107 SER A CA 1
ATOM 884 C C . SER A 1 107 ? -8.050 8.123 -18.179 1.00 98.19 107 SER A C 1
ATOM 886 O O . SER A 1 107 ? -8.466 8.314 -17.030 1.00 98.19 107 SER A O 1
ATOM 888 N N . PRO A 1 108 ? -8.851 8.320 -19.245 1.00 98.19 108 PRO A N 1
ATOM 889 C CA . PRO A 1 108 ? -10.288 8.571 -19.115 1.00 98.19 108 PRO A CA 1
ATOM 890 C C . PRO A 1 108 ? -11.031 7.451 -18.373 1.00 98.19 108 PRO A C 1
ATOM 892 O O . PRO A 1 108 ? -11.977 7.721 -17.635 1.00 98.19 108 PRO A O 1
ATOM 895 N N . GLU A 1 109 ? -10.595 6.204 -18.540 1.00 98.44 109 GLU A N 1
ATOM 896 C CA . GLU A 1 109 ? -11.147 5.026 -17.872 1.00 98.44 109 GLU A CA 1
ATOM 897 C C . GLU A 1 109 ? -10.937 5.103 -16.357 1.00 98.44 109 GLU A C 1
ATOM 899 O O . GLU A 1 109 ? -11.874 4.857 -15.598 1.00 98.44 109 GLU A O 1
ATOM 904 N N . PHE A 1 110 ? -9.751 5.536 -15.913 1.00 98.38 110 PHE A N 1
ATOM 905 C CA . PHE A 1 110 ? -9.497 5.808 -14.498 1.00 98.38 110 PHE A CA 1
ATOM 906 C C . PHE A 1 110 ? -10.425 6.901 -13.975 1.00 98.38 110 PHE A C 1
ATOM 908 O O . PHE A 1 110 ? -10.985 6.751 -12.895 1.00 98.38 110 PHE A O 1
ATOM 915 N N . ALA A 1 111 ? -10.627 7.987 -14.728 1.00 98.06 111 ALA A N 1
ATOM 916 C CA . ALA A 1 111 ? -11.510 9.068 -14.297 1.00 98.06 111 ALA A CA 1
ATOM 917 C C . ALA A 1 111 ? -12.960 8.584 -14.100 1.00 98.06 111 ALA A C 1
ATOM 919 O O . ALA A 1 111 ? -13.610 8.965 -13.126 1.00 98.06 111 ALA A O 1
ATOM 920 N N . GLN A 1 112 ? -13.451 7.710 -14.985 1.00 98.25 112 GLN A N 1
ATOM 921 C CA . GLN A 1 112 ? -14.776 7.094 -14.857 1.00 98.25 112 GLN A CA 1
ATOM 922 C C . GLN A 1 112 ? -14.851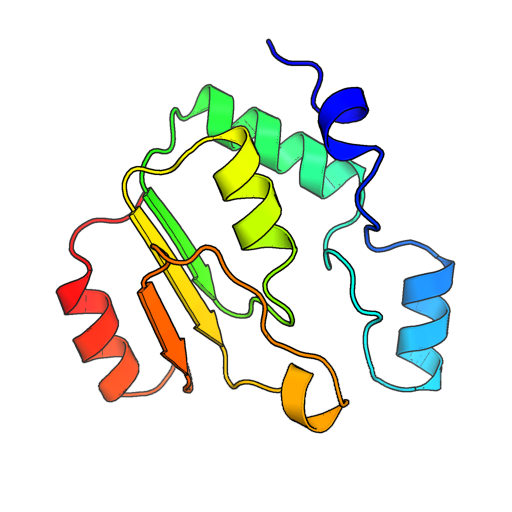 6.140 -13.660 1.00 98.25 112 GLN A C 1
ATOM 924 O O . GLN A 1 112 ? -15.775 6.246 -12.853 1.00 98.25 112 GLN A O 1
ATOM 929 N N . TRP A 1 113 ? -13.865 5.252 -13.509 1.00 98.50 113 TRP A N 1
ATOM 930 C CA . TRP A 1 113 ? -13.777 4.340 -12.368 1.00 98.50 113 TRP A CA 1
ATOM 931 C C . TRP A 1 113 ? -13.711 5.104 -11.037 1.00 98.50 113 TRP A C 1
ATOM 933 O O . TRP A 1 113 ? -14.521 4.873 -10.141 1.00 98.50 113 TRP A O 1
ATOM 943 N N . ARG A 1 114 ? -12.827 6.106 -10.943 1.00 98.25 114 ARG A N 1
ATOM 944 C CA . ARG A 1 114 ? -12.653 6.961 -9.764 1.00 98.25 114 ARG A CA 1
ATOM 945 C C . ARG A 1 114 ? -13.934 7.700 -9.395 1.00 98.25 114 ARG A C 1
ATOM 947 O O . ARG A 1 114 ? -14.205 7.857 -8.204 1.00 98.25 114 ARG A O 1
ATOM 954 N N . ALA A 1 115 ? -14.713 8.156 -10.376 1.00 97.69 115 ALA A N 1
ATOM 955 C CA . ALA A 1 115 ? -16.013 8.773 -10.125 1.00 97.69 115 ALA A CA 1
ATOM 956 C C . ALA A 1 115 ? -17.021 7.767 -9.536 1.00 97.69 115 ALA A C 1
ATOM 958 O O . ALA A 1 115 ? -17.786 8.128 -8.643 1.00 97.69 115 ALA A O 1
ATOM 959 N N . GLY A 1 116 ? -16.979 6.506 -9.981 1.00 97.94 116 GLY A N 1
ATOM 960 C CA . GLY A 1 116 ? -17.815 5.416 -9.467 1.00 97.94 116 GLY A CA 1
ATOM 961 C C . GLY A 1 116 ? -17.549 5.053 -8.003 1.00 97.94 116 GLY A C 1
ATOM 962 O O . GLY A 1 116 ? -18.475 4.652 -7.300 1.00 97.94 116 GLY A O 1
ATOM 963 N N . LEU A 1 117 ? -16.325 5.270 -7.507 1.00 97.62 117 LEU A N 1
ATOM 964 C CA . LEU A 1 117 ? -15.986 5.030 -6.099 1.00 97.62 117 LEU A CA 1
ATOM 965 C C . LEU A 1 117 ? -16.728 5.965 -5.133 1.00 97.62 117 LEU A C 1
ATOM 967 O O . LEU A 1 117 ? -16.907 5.616 -3.966 1.00 97.62 117 LEU A O 1
ATOM 971 N N . GLY A 1 118 ? -17.168 7.142 -5.587 1.00 96.81 118 GLY A N 1
ATOM 972 C CA . GLY A 1 118 ? -17.722 8.177 -4.716 1.00 96.81 118 GLY A CA 1
ATOM 973 C C . GLY A 1 118 ? -16.649 8.874 -3.858 1.00 96.81 118 GLY A C 1
ATOM 974 O O . GLY A 1 118 ? -15.479 8.941 -4.257 1.00 96.81 118 GLY A O 1
ATOM 975 N N . PRO A 1 119 ? -17.033 9.455 -2.707 1.00 95.94 119 PRO A N 1
ATOM 976 C CA . PRO A 1 119 ? -16.089 10.083 -1.786 1.00 95.94 119 PRO A CA 1
ATOM 977 C C . PRO A 1 119 ? -15.055 9.078 -1.263 1.00 95.94 119 PRO A C 1
ATOM 979 O O . PRO A 1 119 ? -15.410 7.949 -0.931 1.00 95.94 119 PRO A O 1
ATOM 982 N N . MET A 1 120 ? -13.801 9.523 -1.209 1.00 97.12 120 MET A N 1
ATOM 983 C CA . MET A 1 120 ? -12.679 8.853 -0.546 1.00 97.12 120 MET A CA 1
ATOM 984 C C . MET A 1 120 ? -12.017 9.901 0.356 1.00 97.12 120 MET A C 1
ATOM 986 O O . MET A 1 120 ? -12.006 11.073 -0.042 1.00 97.12 120 MET A O 1
ATOM 990 N N . ASP A 1 121 ? -11.517 9.493 1.518 1.00 94.44 121 ASP A N 1
ATOM 991 C CA . ASP A 1 121 ? -10.807 10.367 2.464 1.00 94.44 121 ASP A CA 1
ATOM 992 C C . ASP A 1 121 ? -9.395 10.748 1.978 1.00 94.44 121 ASP A C 1
ATOM 994 O O . ASP A 1 121 ? -8.803 9.992 1.168 1.00 94.44 121 ASP A O 1
#